Protein AF-A0A7K2X2S7-F1 (afdb_monomer_lite)

Radius of gyration: 38.39 Å; chains: 1; bounding box: 66×48×126 Å

Foldseek 3Di:
DDDDPPPDPPPPPPPPDPPPDQDPVNVVVVVVVVVVVVVVVVVVVVVVVCVVVVVVVVVVVVVVVVVVVVVVVVLVVVLVVQLVVVVVVDPSVVSNVVSVVVVVVVVVVCVVVVVVVVVVDDPDPVVVVVVVVVVVVCVVDVDD

Sequence (144 aa):
MALSFQERPTSAAVPPGEAPEPSIGDLVSEIGQDLSRLVRDEIELAKAEIKQESVKAGKAVGMLGGAGYAAHVVALLGSLTVVFALGNVMNLAWAALIVTALWAVAGGVLYSAGRKRLRAVNLKPEQTVETLKEDAKWARHPTS

Structure (mmCIF, N/CA/C/O backbone):
data_AF-A0A7K2X2S7-F1
#
_entry.id   AF-A0A7K2X2S7-F1
#
loop_
_atom_site.group_PDB
_atom_site.id
_atom_site.type_symbol
_atom_site.label_atom_id
_atom_site.label_alt_id
_atom_site.label_comp_id
_atom_site.label_asym_id
_atom_site.label_entity_id
_atom_site.label_seq_id
_atom_site.pdbx_PDB_ins_code
_atom_site.Cartn_x
_atom_site.Cartn_y
_atom_site.Cartn_z
_atom_site.occupancy
_atom_site.B_iso_or_equiv
_atom_site.auth_seq_id
_atom_site.auth_comp_id
_atom_site.auth_asym_id
_atom_site.auth_atom_id
_atom_site.pdbx_PDB_model_num
ATOM 1 N N . MET A 1 1 ? -4.629 -28.911 98.030 1.00 57.50 1 MET A N 1
ATOM 2 C CA . MET A 1 1 ? -4.089 -28.298 96.799 1.00 57.50 1 MET A CA 1
ATOM 3 C C . MET A 1 1 ? -5.172 -28.418 95.743 1.00 57.50 1 MET A C 1
ATOM 5 O O . MET A 1 1 ? -5.498 -29.525 95.341 1.00 57.50 1 MET A O 1
ATOM 9 N N . ALA A 1 2 ? -5.848 -27.304 95.474 1.00 50.50 2 ALA A N 1
ATOM 10 C CA . ALA A 1 2 ? -7.056 -27.228 94.664 1.00 50.50 2 ALA A CA 1
ATOM 11 C C . ALA A 1 2 ? -6.719 -27.297 93.171 1.00 50.50 2 ALA A C 1
ATOM 13 O O . ALA A 1 2 ? -5.852 -26.558 92.715 1.00 50.50 2 ALA A O 1
ATOM 14 N N . LEU A 1 3 ? -7.437 -28.129 92.418 1.00 61.00 3 LEU A N 1
ATOM 15 C CA . LEU A 1 3 ? -7.574 -27.970 90.974 1.00 61.00 3 LEU A CA 1
ATOM 16 C C . LEU A 1 3 ? -9.055 -27.734 90.691 1.00 61.00 3 LEU A C 1
ATOM 18 O O . LEU A 1 3 ? -9.864 -28.654 90.619 1.00 61.00 3 LEU A O 1
ATOM 22 N N . SER A 1 4 ? -9.385 -26.449 90.644 1.00 58.03 4 SER A N 1
ATOM 23 C CA . SER A 1 4 ? -10.665 -25.887 90.240 1.00 58.03 4 SER A CA 1
ATOM 24 C C . SER A 1 4 ? -11.049 -26.394 88.852 1.00 58.03 4 SER A C 1
ATOM 26 O O . SER A 1 4 ? -10.378 -26.096 87.863 1.00 58.03 4 SER A O 1
ATOM 28 N N . PHE A 1 5 ? -12.144 -27.145 88.792 1.00 65.50 5 PHE A N 1
ATOM 29 C CA . PHE A 1 5 ? -12.836 -27.488 87.560 1.00 65.50 5 PHE A CA 1
ATOM 30 C C . PHE A 1 5 ? -13.430 -26.196 86.989 1.00 65.50 5 PHE A C 1
ATOM 32 O O . PHE A 1 5 ? -14.400 -25.657 87.514 1.00 65.50 5 PHE A O 1
ATOM 39 N N . GLN A 1 6 ? -12.777 -25.636 85.975 1.00 68.19 6 GLN A N 1
ATOM 40 C CA . GLN A 1 6 ? -13.253 -24.450 85.279 1.00 68.19 6 GLN A CA 1
ATOM 41 C C . GLN A 1 6 ? -14.402 -24.883 84.365 1.00 68.19 6 GLN A C 1
ATOM 43 O O . GLN A 1 6 ? -14.178 -25.480 83.310 1.00 68.19 6 GLN A O 1
ATOM 48 N N . GLU A 1 7 ? -15.636 -24.640 84.806 1.00 64.69 7 GLU A N 1
ATOM 49 C CA . GLU A 1 7 ? -16.826 -24.802 83.978 1.0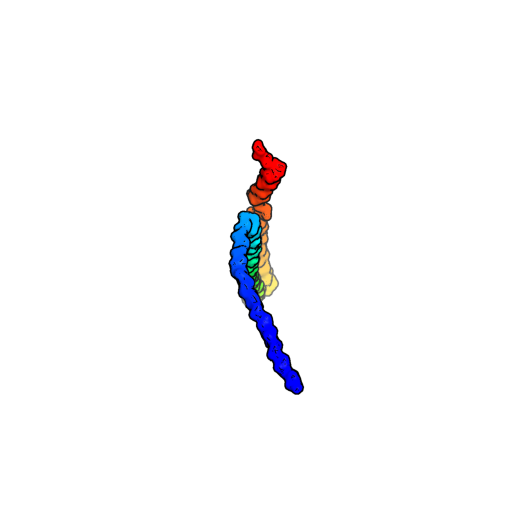0 64.69 7 GLU A CA 1
ATOM 50 C C . GLU A 1 7 ? -16.645 -23.960 82.712 1.00 64.69 7 GLU A C 1
ATOM 52 O O . GLU A 1 7 ? -16.547 -22.732 82.760 1.00 64.69 7 GLU A O 1
ATOM 57 N N . ARG A 1 8 ? -16.533 -24.624 81.556 1.00 65.19 8 ARG A N 1
ATOM 58 C CA . ARG A 1 8 ? -16.625 -23.922 80.277 1.00 65.19 8 ARG A CA 1
ATOM 59 C C . ARG A 1 8 ? -18.036 -23.346 80.217 1.00 65.19 8 ARG A C 1
ATOM 61 O O . ARG A 1 8 ? -18.973 -24.134 80.351 1.00 65.19 8 ARG A O 1
ATOM 68 N N . PRO A 1 9 ? -18.222 -22.038 79.985 1.00 59.62 9 PRO A N 1
ATOM 69 C CA . PRO A 1 9 ? -19.544 -21.541 79.666 1.00 59.62 9 PRO A CA 1
ATOM 70 C C . PRO A 1 9 ? -20.003 -22.292 78.417 1.00 59.62 9 PRO A C 1
ATOM 72 O O . PRO A 1 9 ? -19.381 -22.200 77.357 1.00 59.62 9 PRO A O 1
ATOM 75 N N . THR A 1 10 ? -21.056 -23.096 78.553 1.00 56.97 10 THR A N 1
ATOM 76 C CA . THR A 1 10 ? -21.870 -23.537 77.425 1.00 56.97 10 THR A CA 1
ATOM 77 C C . THR A 1 10 ? -22.258 -22.270 76.686 1.00 56.97 10 THR A C 1
ATOM 79 O O . THR A 1 10 ? -23.086 -21.502 77.171 1.00 56.97 10 THR A O 1
ATOM 82 N N . SER A 1 11 ? -21.580 -22.010 75.566 1.00 62.91 11 SER A N 1
ATOM 83 C CA . SER A 1 11 ? -21.948 -20.970 74.617 1.00 62.91 11 SER A CA 1
ATOM 84 C C . SER A 1 11 ? -23.413 -21.209 74.303 1.00 62.91 11 SER A C 1
ATOM 86 O O . SER A 1 11 ? -23.743 -22.195 73.643 1.00 62.91 11 SER A O 1
ATOM 88 N N . ALA A 1 12 ? -24.288 -20.378 74.869 1.00 61.81 12 ALA A N 1
ATOM 89 C CA . ALA A 1 12 ? -25.702 -20.411 74.572 1.00 61.81 12 ALA A CA 1
ATOM 90 C C . ALA A 1 12 ? -25.813 -20.396 73.048 1.00 61.81 12 ALA A C 1
ATOM 92 O O . ALA A 1 12 ? -25.246 -19.517 72.394 1.00 61.81 12 ALA A O 1
ATOM 93 N N . ALA A 1 13 ? -26.445 -21.426 72.488 1.00 60.94 13 ALA A N 1
ATOM 94 C CA . ALA A 1 13 ? -26.820 -21.425 71.093 1.00 60.94 13 ALA A CA 1
ATOM 95 C C . ALA A 1 13 ? -27.651 -20.158 70.885 1.00 60.94 13 ALA A C 1
ATOM 97 O O . ALA A 1 13 ? -28.763 -20.050 71.402 1.00 60.94 13 ALA A O 1
ATOM 98 N N . VAL A 1 14 ? -27.060 -19.169 70.214 1.00 64.38 14 VAL A N 1
ATOM 99 C CA . VAL A 1 14 ? -27.795 -18.015 69.714 1.00 64.38 14 VAL A CA 1
ATOM 100 C C . VAL A 1 14 ? -28.896 -18.626 68.849 1.00 64.38 14 VAL A C 1
ATOM 102 O O . VAL A 1 14 ? -28.560 -19.385 67.933 1.00 64.38 14 VAL A O 1
ATOM 105 N N . PRO A 1 15 ? -30.187 -18.421 69.174 1.00 62.47 15 PRO A N 1
ATOM 106 C CA . PRO A 1 15 ? -31.254 -18.911 68.316 1.00 62.47 15 PRO A CA 1
ATOM 107 C C . PRO A 1 15 ? -30.968 -18.386 66.906 1.00 62.47 15 PRO A C 1
ATOM 109 O O . PRO A 1 15 ? -30.467 -17.263 66.800 1.00 62.47 15 PRO A O 1
ATOM 112 N N . PRO A 1 16 ? -31.210 -19.159 65.834 1.00 60.97 16 PRO A N 1
ATOM 113 C CA . PRO A 1 16 ? -31.150 -18.610 64.491 1.00 60.97 16 PRO A CA 1
ATOM 114 C C . PRO A 1 16 ? -32.208 -17.508 64.431 1.00 60.97 16 PRO A C 1
ATOM 116 O O . PRO A 1 16 ? -33.385 -17.775 64.217 1.00 60.97 16 PRO A O 1
ATOM 119 N N . GLY A 1 17 ? -31.798 -16.277 64.736 1.00 55.56 17 GLY A N 1
ATOM 120 C CA . GLY A 1 17 ? -32.579 -15.099 64.444 1.00 55.56 17 GLY A CA 1
ATOM 121 C C . GLY A 1 17 ? -32.785 -15.144 62.948 1.00 55.56 17 GLY A C 1
ATOM 122 O O . GLY A 1 17 ? -31.803 -15.228 62.207 1.00 55.56 17 GLY A O 1
ATOM 123 N N . GLU A 1 18 ? -34.049 -15.200 62.537 1.00 62.25 18 GLU A N 1
ATOM 124 C CA . GLU A 1 18 ? -34.463 -15.019 61.155 1.00 62.25 18 GLU A CA 1
ATOM 125 C C . GLU A 1 18 ? -33.613 -13.902 60.557 1.00 62.25 18 GLU A C 1
ATOM 127 O O . GLU A 1 18 ? -33.654 -12.757 61.018 1.00 62.25 18 GLU A O 1
ATOM 132 N N . ALA A 1 19 ? -32.758 -14.262 59.596 1.00 65.50 19 ALA A N 1
ATOM 133 C 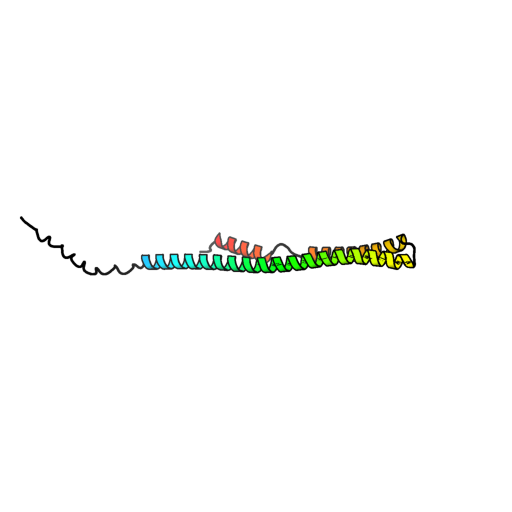CA . ALA A 1 19 ? -32.069 -13.266 58.803 1.00 65.50 19 ALA A CA 1
ATOM 134 C C . ALA A 1 19 ? -33.172 -12.363 58.231 1.00 65.50 19 ALA A C 1
ATOM 136 O O . ALA A 1 19 ? -34.122 -12.903 57.657 1.00 65.50 19 ALA A O 1
ATOM 137 N N . PRO A 1 20 ? -33.116 -11.036 58.444 1.00 69.88 20 PRO A N 1
ATOM 138 C CA . PRO A 1 20 ? -34.139 -10.138 57.935 1.00 69.88 20 PRO A CA 1
ATOM 139 C C . PRO A 1 20 ? -34.345 -10.408 56.442 1.00 69.88 20 PRO A C 1
ATOM 141 O O . PRO A 1 20 ? -33.368 -10.412 55.691 1.00 69.88 20 PRO A O 1
ATOM 144 N N . GLU A 1 21 ? -35.588 -10.679 56.032 1.00 77.00 21 GLU A N 1
ATOM 145 C CA . GLU A 1 21 ? -35.946 -10.817 54.618 1.00 77.00 21 GLU A CA 1
ATOM 146 C C . GLU A 1 21 ? -35.401 -9.592 53.861 1.00 77.00 21 GLU A C 1
ATOM 148 O O . GLU A 1 21 ? -35.640 -8.461 54.307 1.00 77.00 21 GLU A O 1
ATOM 153 N N . PRO A 1 22 ? -34.634 -9.787 52.771 1.00 72.69 22 PRO A N 1
ATOM 154 C CA . PRO A 1 22 ? -34.028 -8.682 52.048 1.00 72.69 22 PRO A CA 1
ATOM 155 C C . PRO A 1 22 ? -35.103 -7.685 51.633 1.00 72.69 22 PRO A C 1
ATOM 157 O O . PRO A 1 22 ? -36.140 -8.042 51.065 1.00 72.69 22 PRO A O 1
ATOM 160 N N . SER A 1 23 ? -34.871 -6.413 51.949 1.00 85.75 23 SER A N 1
ATOM 161 C CA . SER A 1 23 ? -35.831 -5.376 51.612 1.00 85.75 23 SER A CA 1
ATOM 162 C C . SER A 1 23 ? -35.861 -5.172 50.094 1.00 85.75 23 SER A C 1
ATOM 164 O O . SER A 1 23 ? -34.892 -5.445 49.384 1.00 85.75 23 SER A O 1
ATOM 166 N N . ILE A 1 24 ? -36.955 -4.617 49.570 1.00 83.50 24 ILE A N 1
ATOM 167 C CA . ILE A 1 24 ? -37.052 -4.247 48.145 1.00 83.50 24 ILE A CA 1
ATOM 168 C C . ILE A 1 24 ? -35.903 -3.300 47.738 1.00 83.50 24 ILE A C 1
ATOM 170 O O . ILE A 1 24 ? -35.439 -3.345 46.601 1.00 83.50 24 ILE A O 1
ATOM 174 N N . GLY A 1 25 ? -35.405 -2.477 48.670 1.00 87.19 25 GLY A N 1
ATOM 175 C CA . GLY A 1 25 ? -34.242 -1.619 48.442 1.00 87.19 25 GLY A CA 1
ATOM 176 C C . GLY A 1 25 ? -32.937 -2.398 48.254 1.00 87.19 25 GLY A C 1
ATOM 177 O O . GLY A 1 25 ? -32.129 -2.023 47.404 1.00 87.19 25 GLY A O 1
ATOM 178 N N . ASP A 1 26 ? -32.760 -3.503 48.982 1.00 86.50 26 ASP A N 1
ATOM 179 C CA . ASP A 1 26 ? -31.578 -4.363 48.873 1.00 86.50 26 ASP A CA 1
ATOM 180 C C . ASP A 1 26 ? -31.554 -5.096 47.524 1.00 86.50 26 ASP A C 1
ATOM 182 O O . ASP A 1 26 ? -30.530 -5.093 46.845 1.00 86.50 26 ASP A O 1
ATOM 186 N N . LEU A 1 27 ? -32.707 -5.602 47.066 1.00 88.12 27 LEU A N 1
ATOM 187 C CA . LEU A 1 27 ? -32.843 -6.269 45.761 1.00 88.12 27 LEU A CA 1
ATOM 188 C C . LEU A 1 27 ? -32.601 -5.314 44.581 1.00 88.12 27 LEU A C 1
ATOM 190 O O . LEU A 1 27 ? -31.946 -5.672 43.604 1.00 88.12 27 LEU A O 1
ATOM 194 N N . VAL A 1 28 ? -33.102 -4.076 44.657 1.00 90.06 28 VAL A N 1
ATOM 195 C CA . VAL A 1 28 ? -32.859 -3.058 43.616 1.00 90.06 28 VAL A CA 1
ATOM 196 C C . VAL A 1 28 ? -31.381 -2.652 43.577 1.00 90.06 28 VAL A C 1
ATOM 198 O O . VAL A 1 28 ? -30.825 -2.461 42.494 1.00 90.06 28 VAL A O 1
ATOM 201 N N . SER A 1 29 ? -30.731 -2.549 44.741 1.00 89.88 29 SER A N 1
ATOM 202 C CA . SER A 1 29 ? -29.291 -2.287 44.843 1.00 89.88 29 SER A CA 1
ATOM 203 C C . SER A 1 29 ? -28.463 -3.418 44.223 1.00 89.88 29 SER A C 1
ATOM 205 O O . SER A 1 29 ? -27.531 -3.154 43.461 1.00 89.88 29 SER A O 1
ATOM 207 N N . GLU A 1 30 ? -28.835 -4.671 44.485 1.00 89.88 30 GLU A N 1
ATOM 208 C CA . GLU A 1 30 ? -28.180 -5.864 43.941 1.00 89.88 30 GLU A CA 1
ATOM 209 C C . GLU A 1 30 ? -28.318 -5.950 42.412 1.00 89.88 30 GLU A C 1
ATOM 211 O O . GLU A 1 30 ? -27.311 -6.046 41.709 1.00 89.88 30 GLU A O 1
ATOM 216 N N . ILE A 1 31 ? -29.528 -5.761 41.871 1.00 92.31 31 ILE A N 1
ATOM 217 C CA . ILE A 1 31 ? -29.765 -5.727 40.416 1.00 92.31 31 ILE A CA 1
ATOM 218 C C . ILE A 1 31 ? -28.971 -4.593 39.749 1.00 92.31 31 ILE A C 1
ATOM 220 O O . ILE A 1 31 ? -28.408 -4.774 38.668 1.00 92.31 31 ILE A O 1
ATOM 224 N N . GLY A 1 32 ? -28.900 -3.416 40.380 1.00 92.81 32 GLY A N 1
ATOM 225 C CA . GLY A 1 32 ? -28.110 -2.292 39.873 1.00 92.81 32 GLY A CA 1
ATOM 226 C C . GLY A 1 32 ? -26.609 -2.595 39.824 1.00 92.81 32 GLY A C 1
ATOM 227 O O . GLY A 1 32 ? -25.925 -2.215 38.866 1.00 92.81 32 GLY A O 1
ATOM 228 N N . GLN A 1 33 ? -26.092 -3.312 40.825 1.00 92.56 33 GLN A N 1
ATOM 229 C CA . GLN A 1 33 ? -24.707 -3.782 40.841 1.00 92.56 33 GLN A CA 1
ATOM 230 C C . GLN A 1 33 ? -24.451 -4.839 39.764 1.00 92.56 33 GLN A C 1
ATOM 232 O O . GLN A 1 33 ? -23.435 -4.754 39.073 1.00 92.56 33 GLN A O 1
ATOM 237 N N . ASP A 1 34 ? -25.370 -5.780 39.565 1.00 92.88 34 ASP A N 1
ATOM 238 C CA . ASP A 1 34 ? -25.224 -6.829 38.555 1.00 92.88 34 ASP A CA 1
ATOM 239 C C . ASP A 1 34 ? -25.326 -6.287 37.129 1.00 92.88 34 ASP A C 1
ATOM 241 O O . ASP A 1 34 ? -24.525 -6.655 36.270 1.00 92.88 34 ASP A O 1
ATOM 245 N N . LEU A 1 35 ? -26.215 -5.322 36.878 1.00 94.00 35 LEU A N 1
ATOM 246 C CA . LEU A 1 35 ? -26.257 -4.622 35.596 1.00 94.00 35 LEU A CA 1
ATOM 247 C C . LEU A 1 35 ? -24.968 -3.823 35.353 1.00 94.00 35 LEU A C 1
ATOM 249 O O . LEU A 1 35 ? -24.429 -3.836 34.247 1.00 94.00 35 LEU A O 1
ATOM 253 N N . SER A 1 36 ? -24.442 -3.160 36.389 1.00 95.25 36 SER A N 1
ATOM 254 C CA . SER A 1 36 ? -23.165 -2.439 36.296 1.00 95.25 36 SER A CA 1
ATOM 255 C C . SER A 1 36 ? -21.998 -3.380 35.980 1.00 95.25 36 SER A C 1
ATOM 257 O O . SER A 1 36 ? -21.098 -3.005 35.225 1.00 95.25 36 SER A O 1
ATOM 259 N N . ARG A 1 37 ? -22.017 -4.604 36.525 1.00 95.44 37 ARG A N 1
ATOM 260 C CA . ARG A 1 37 ? -21.053 -5.664 36.193 1.00 95.44 37 ARG A CA 1
ATOM 261 C C . ARG A 1 37 ? -21.207 -6.120 34.748 1.00 95.44 37 ARG A C 1
ATOM 263 O O . ARG A 1 37 ? -20.230 -6.064 34.016 1.00 95.44 37 ARG A O 1
ATOM 270 N N . LEU A 1 38 ? -22.423 -6.438 34.306 1.00 95.69 38 LEU A N 1
ATOM 271 C CA . LEU A 1 38 ? -22.689 -6.881 32.936 1.00 95.69 38 LEU A CA 1
ATOM 272 C C . LEU A 1 38 ? -22.226 -5.853 31.893 1.00 95.69 38 LEU A C 1
ATOM 274 O O . LEU A 1 38 ? -21.559 -6.206 30.926 1.00 95.69 38 LEU A O 1
ATOM 278 N N . VAL A 1 39 ? -22.535 -4.567 32.104 1.00 96.56 39 VAL A N 1
ATOM 279 C CA . VAL A 1 39 ? -22.090 -3.487 31.206 1.00 96.56 39 VAL A CA 1
ATOM 280 C C . VAL A 1 39 ? -20.566 -3.418 31.151 1.00 96.56 39 VAL A C 1
ATOM 282 O O . VAL A 1 39 ? -19.987 -3.221 30.081 1.00 96.56 39 VAL A O 1
ATOM 285 N N . ARG A 1 40 ? -19.895 -3.569 32.295 1.00 96.44 40 ARG A N 1
ATOM 286 C CA . ARG A 1 40 ? -18.434 -3.569 32.346 1.00 96.44 40 ARG A CA 1
ATOM 287 C C . ARG A 1 40 ? -17.845 -4.783 31.629 1.00 96.44 40 ARG A C 1
ATOM 289 O O . ARG A 1 40 ? -16.890 -4.602 30.876 1.00 96.44 40 ARG A O 1
ATOM 296 N N . ASP A 1 41 ? -18.430 -5.958 31.811 1.00 97.06 41 ASP A N 1
ATOM 297 C CA . ASP A 1 41 ? -17.996 -7.200 31.172 1.00 97.06 41 ASP A CA 1
ATOM 298 C C . ASP A 1 41 ? -18.165 -7.131 29.651 1.00 97.06 41 ASP A C 1
ATOM 300 O O . ASP A 1 41 ? -17.240 -7.472 28.919 1.00 97.06 41 ASP A O 1
ATOM 304 N N . GLU A 1 42 ? -19.284 -6.593 29.158 1.00 95.75 42 GLU A N 1
ATOM 305 C CA . GLU A 1 42 ? -19.520 -6.399 27.722 1.00 95.75 42 GLU A CA 1
ATOM 306 C C . GLU A 1 42 ? -18.502 -5.422 27.113 1.00 95.75 42 GLU A C 1
ATOM 308 O O . GLU A 1 42 ? -17.976 -5.640 26.021 1.00 95.75 42 GLU A O 1
ATOM 313 N N . ILE A 1 43 ? -18.149 -4.355 27.843 1.00 96.94 43 ILE A N 1
ATOM 314 C CA . ILE A 1 43 ? -17.083 -3.432 27.433 1.00 96.94 43 ILE A CA 1
ATOM 315 C C . ILE A 1 43 ? -15.724 -4.144 27.408 1.00 96.94 43 ILE A C 1
ATOM 317 O O . ILE A 1 43 ? -14.916 -3.895 26.509 1.00 96.94 43 ILE A O 1
ATOM 321 N N . GLU A 1 44 ? -15.424 -4.983 28.399 1.00 97.56 44 GLU A N 1
ATOM 322 C CA . GLU A 1 44 ? -14.175 -5.749 28.456 1.00 97.56 44 GLU A CA 1
ATOM 323 C C . GLU A 1 44 ? -14.100 -6.790 27.327 1.00 97.56 44 GLU A C 1
ATOM 325 O O . GLU A 1 44 ? -13.055 -6.903 26.677 1.00 97.56 44 GLU A O 1
ATOM 330 N N . LEU A 1 45 ? -15.216 -7.448 27.007 1.00 96.81 45 LEU A N 1
ATOM 331 C CA . LEU A 1 45 ? -15.354 -8.369 25.884 1.00 96.81 45 LEU A CA 1
ATOM 332 C C . LEU A 1 45 ? -15.163 -7.651 24.546 1.00 96.81 45 LEU A C 1
ATOM 334 O O . LEU A 1 45 ? -14.299 -8.041 23.761 1.00 96.81 45 LEU A O 1
ATOM 338 N N . ALA A 1 46 ? -15.886 -6.553 24.314 1.00 96.25 46 ALA A N 1
ATOM 339 C CA . ALA A 1 46 ? -15.766 -5.759 23.094 1.00 96.25 46 ALA A CA 1
ATOM 340 C C . ALA A 1 46 ? -14.330 -5.244 22.902 1.00 96.25 46 ALA A C 1
ATOM 342 O O . ALA A 1 46 ? -13.784 -5.280 21.798 1.00 96.25 46 ALA A O 1
ATOM 343 N N . LYS A 1 47 ? -13.663 -4.815 23.983 1.00 96.81 47 LYS A N 1
ATOM 344 C CA . LYS A 1 47 ? -12.238 -4.444 23.942 1.00 96.81 47 LYS A CA 1
ATOM 345 C C . LYS A 1 47 ? -11.350 -5.625 23.552 1.00 96.81 47 LYS A C 1
ATOM 347 O O . LYS A 1 47 ? -10.411 -5.433 22.776 1.00 96.81 47 LYS A O 1
ATOM 352 N N . ALA A 1 48 ? -11.602 -6.815 24.093 1.00 97.50 48 ALA A N 1
ATOM 353 C CA . ALA A 1 48 ? -10.837 -8.015 23.770 1.00 97.50 48 ALA A CA 1
ATOM 354 C C . ALA A 1 48 ? -11.015 -8.422 22.298 1.00 97.50 48 ALA A C 1
ATOM 356 O O . ALA A 1 48 ? -10.017 -8.663 21.615 1.00 97.50 48 ALA A O 1
ATOM 357 N N . GLU A 1 49 ? -12.249 -8.409 21.791 1.00 95.88 49 GLU A N 1
ATOM 358 C CA . GLU A 1 49 ? -12.568 -8.724 20.396 1.00 95.88 49 GLU A CA 1
ATOM 359 C C . GLU A 1 49 ? -11.936 -7.712 19.433 1.00 95.88 49 GLU A C 1
ATOM 361 O O . GLU A 1 49 ? -11.198 -8.098 18.524 1.00 95.88 49 GLU A O 1
ATOM 366 N N . ILE A 1 50 ? -12.101 -6.408 19.694 1.00 97.50 50 ILE A N 1
ATOM 367 C CA . ILE A 1 50 ? -11.458 -5.347 18.905 1.00 97.50 50 ILE A CA 1
ATOM 368 C C . ILE A 1 50 ? -9.941 -5.528 18.900 1.00 97.50 50 ILE A C 1
ATOM 370 O O . ILE A 1 50 ? -9.312 -5.392 17.850 1.00 97.50 50 ILE A O 1
ATOM 374 N N . LYS A 1 51 ? -9.320 -5.846 20.043 1.00 96.88 51 LYS A N 1
ATOM 375 C CA . LYS A 1 51 ? -7.873 -6.085 20.120 1.00 96.88 51 LYS A CA 1
ATOM 376 C C . LYS A 1 51 ? -7.457 -7.287 19.273 1.00 96.88 51 LYS A C 1
ATOM 378 O O . LYS A 1 51 ? -6.469 -7.195 18.544 1.00 96.88 51 LYS A O 1
ATOM 383 N N . GLN A 1 52 ? -8.185 -8.397 19.357 1.00 96.56 52 GLN A N 1
ATOM 384 C CA . GLN A 1 52 ? -7.887 -9.611 18.602 1.00 96.56 52 GLN A CA 1
ATOM 385 C C . GLN A 1 52 ? -8.009 -9.374 17.092 1.00 96.56 52 GLN A C 1
ATOM 387 O O . GLN A 1 52 ? -7.076 -9.686 16.342 1.00 96.56 52 GLN A O 1
ATOM 392 N N . GLU A 1 53 ? -9.101 -8.750 16.653 1.00 96.38 53 GLU A N 1
ATOM 393 C CA . GLU A 1 53 ? -9.307 -8.403 15.247 1.00 96.38 53 GLU A CA 1
ATOM 394 C C . GLU A 1 53 ? -8.289 -7.361 14.765 1.00 96.38 53 GLU A C 1
ATOM 396 O O . GLU A 1 53 ? -7.740 -7.497 13.671 1.00 96.38 53 GLU A O 1
ATOM 401 N N . SER A 1 54 ? -7.916 -6.389 15.603 1.00 97.12 54 SER A N 1
ATOM 402 C CA . SER A 1 54 ? -6.874 -5.404 15.276 1.00 97.12 54 SER A CA 1
ATOM 403 C C . SER A 1 54 ? -5.510 -6.054 15.051 1.00 97.12 54 SER A C 1
ATOM 405 O O . SER A 1 54 ? -4.799 -5.689 14.116 1.00 97.12 54 SER A O 1
ATOM 407 N N . VAL A 1 55 ? -5.129 -7.043 15.869 1.00 97.12 55 VAL A N 1
ATOM 408 C CA . VAL A 1 55 ? -3.871 -7.789 15.691 1.00 97.12 55 VAL A CA 1
ATOM 409 C C . VAL A 1 55 ? -3.897 -8.597 14.395 1.00 97.12 55 VAL A C 1
ATOM 411 O O . VAL A 1 55 ? -2.924 -8.588 13.637 1.00 97.12 55 VAL A O 1
ATOM 414 N N . LYS A 1 56 ? -5.009 -9.277 14.108 1.00 95.94 56 LYS A N 1
ATOM 415 C CA . LYS A 1 56 ? -5.184 -10.063 12.880 1.00 95.94 56 LYS A CA 1
ATOM 416 C C . LYS A 1 56 ? -5.136 -9.177 11.634 1.00 95.94 56 LYS A C 1
ATOM 418 O O . LYS A 1 56 ? -4.381 -9.477 10.706 1.00 95.94 56 LYS A O 1
ATOM 423 N N . ALA A 1 57 ? -5.874 -8.069 11.639 1.00 97.00 57 ALA A N 1
ATOM 424 C CA . ALA A 1 57 ? -5.849 -7.067 10.581 1.00 97.00 57 ALA A CA 1
ATOM 425 C C . ALA A 1 57 ? -4.446 -6.464 10.423 1.00 97.00 57 ALA A C 1
ATOM 427 O O . ALA A 1 57 ? -3.929 -6.401 9.311 1.00 97.00 57 ALA A O 1
ATOM 428 N N . GLY A 1 58 ? -3.783 -6.114 11.529 1.00 97.00 58 GLY A N 1
ATOM 429 C CA . GLY A 1 58 ? -2.414 -5.600 11.536 1.00 97.00 58 GLY A CA 1
ATOM 430 C C . GLY A 1 58 ? -1.412 -6.574 10.918 1.00 97.00 58 GLY A C 1
ATOM 431 O O . GLY A 1 58 ? -0.600 -6.173 10.086 1.00 97.00 58 GLY A O 1
ATOM 432 N N . LYS A 1 59 ? -1.505 -7.872 11.236 1.00 97.69 59 LYS A N 1
ATOM 433 C CA . LYS A 1 59 ? -0.675 -8.911 10.609 1.00 97.69 59 LYS A CA 1
ATOM 434 C C . LYS A 1 59 ? -0.955 -9.025 9.110 1.00 97.69 59 LYS A C 1
ATOM 436 O O . LYS A 1 59 ? -0.011 -9.119 8.332 1.00 97.69 59 LYS A O 1
ATOM 441 N N . ALA A 1 60 ? -2.222 -9.007 8.695 1.00 96.44 60 ALA A N 1
ATOM 442 C CA . ALA A 1 60 ? -2.596 -9.070 7.283 1.00 96.44 60 ALA A CA 1
ATOM 443 C C . ALA A 1 60 ? -2.065 -7.863 6.496 1.00 96.44 60 ALA A C 1
ATOM 445 O O . ALA A 1 60 ? -1.405 -8.039 5.472 1.00 96.44 60 ALA A O 1
ATOM 446 N N . VAL A 1 61 ? -2.271 -6.648 7.012 1.00 97.50 61 VAL A N 1
ATOM 447 C CA . VAL A 1 61 ? -1.725 -5.410 6.439 1.00 97.50 61 VAL A CA 1
ATOM 448 C C . VAL A 1 61 ? -0.198 -5.455 6.407 1.00 97.50 61 VAL A C 1
ATOM 450 O O . VAL A 1 61 ? 0.393 -5.104 5.390 1.00 97.50 61 VAL A O 1
ATOM 453 N N . GLY A 1 62 ? 0.449 -5.950 7.465 1.00 97.69 62 GLY A N 1
ATOM 454 C CA . GLY A 1 62 ? 1.900 -6.126 7.520 1.00 97.69 62 GLY A CA 1
ATOM 455 C C . GLY A 1 62 ? 2.428 -7.100 6.463 1.00 97.69 62 GLY A C 1
ATOM 456 O O . GLY A 1 62 ? 3.391 -6.783 5.769 1.00 97.69 62 GLY A O 1
ATOM 457 N N . MET A 1 63 ? 1.775 -8.253 6.280 1.00 98.25 63 MET A N 1
ATOM 458 C CA . MET A 1 63 ? 2.132 -9.225 5.238 1.00 98.25 63 MET A CA 1
ATOM 459 C C . MET A 1 63 ? 1.937 -8.649 3.833 1.00 98.25 63 MET A C 1
ATOM 461 O O . MET A 1 63 ? 2.817 -8.805 2.991 1.00 98.25 63 MET A O 1
ATOM 465 N N . LEU A 1 64 ? 0.827 -7.950 3.578 1.00 97.81 64 LEU A N 1
ATOM 466 C CA . LEU A 1 64 ? 0.581 -7.296 2.289 1.00 97.81 64 LEU A CA 1
ATOM 467 C C . LEU A 1 64 ? 1.574 -6.158 2.024 1.00 97.81 64 LEU A C 1
ATOM 469 O O . LEU A 1 64 ? 2.069 -6.030 0.906 1.00 97.81 64 LEU A O 1
ATOM 473 N N . GLY A 1 65 ? 1.916 -5.370 3.045 1.00 97.94 65 GLY A N 1
ATOM 474 C CA . GLY A 1 65 ? 2.954 -4.344 2.960 1.00 97.94 65 GLY A CA 1
ATOM 475 C C . GLY A 1 65 ? 4.326 -4.944 2.647 1.00 97.94 65 GLY A C 1
ATOM 476 O O . GLY A 1 65 ? 5.004 -4.485 1.729 1.00 97.94 65 GLY A O 1
ATOM 477 N N . GLY A 1 66 ? 4.700 -6.023 3.342 1.00 98.19 66 GLY A N 1
ATOM 478 C CA . GLY A 1 66 ? 5.933 -6.769 3.084 1.00 98.19 66 GLY A CA 1
ATOM 479 C C . GLY A 1 66 ? 5.977 -7.380 1.681 1.00 98.19 66 GLY A C 1
ATOM 480 O O . GLY A 1 66 ? 6.987 -7.254 0.992 1.00 98.19 66 GLY A O 1
ATOM 481 N N . ALA A 1 67 ? 4.875 -7.973 1.216 1.00 98.12 67 ALA A N 1
ATOM 482 C CA . ALA A 1 67 ? 4.752 -8.496 -0.144 1.00 98.12 67 ALA A CA 1
ATOM 483 C C . ALA A 1 67 ? 4.871 -7.383 -1.197 1.00 98.12 67 ALA A C 1
ATOM 485 O O . ALA A 1 67 ? 5.573 -7.554 -2.191 1.00 98.12 67 ALA A O 1
ATOM 486 N N . GLY A 1 68 ? 4.246 -6.224 -0.962 1.00 97.75 68 GLY A N 1
ATOM 487 C CA . GLY A 1 68 ? 4.378 -5.047 -1.822 1.00 97.75 68 GLY A CA 1
ATOM 488 C C . GLY A 1 68 ? 5.820 -4.541 -1.905 1.00 97.75 68 GLY A C 1
ATOM 489 O O . GLY A 1 68 ? 6.312 -4.265 -2.997 1.00 97.75 68 GLY A O 1
ATOM 490 N N . TYR A 1 69 ? 6.527 -4.486 -0.773 1.00 98.19 69 TYR A N 1
ATOM 491 C CA . TYR A 1 69 ? 7.945 -4.124 -0.741 1.00 98.19 69 TYR A CA 1
ATOM 492 C C . TYR A 1 69 ? 8.820 -5.142 -1.483 1.00 98.19 69 TYR A C 1
ATOM 494 O O . TYR A 1 69 ? 9.628 -4.761 -2.328 1.00 98.19 69 TYR A O 1
ATOM 502 N N . ALA A 1 70 ? 8.629 -6.439 -1.231 1.00 98.44 70 ALA A N 1
ATOM 503 C CA . ALA A 1 70 ? 9.357 -7.491 -1.934 1.00 98.44 70 ALA A CA 1
ATOM 504 C C . ALA A 1 70 ? 9.113 -7.430 -3.452 1.00 98.44 70 ALA A C 1
ATOM 506 O O . ALA A 1 70 ? 10.063 -7.483 -4.231 1.00 98.44 70 ALA A O 1
ATOM 507 N N . ALA A 1 71 ? 7.861 -7.233 -3.877 1.00 97.94 71 ALA A N 1
ATOM 508 C CA . ALA A 1 71 ? 7.509 -7.041 -5.281 1.00 97.94 71 ALA A CA 1
ATOM 509 C C . ALA A 1 71 ? 8.182 -5.795 -5.880 1.00 97.94 71 ALA A C 1
ATOM 511 O O . ALA A 1 71 ? 8.659 -5.849 -7.011 1.00 97.94 71 ALA A O 1
ATOM 512 N N . HIS A 1 72 ? 8.283 -4.695 -5.125 1.00 97.44 72 HIS A N 1
ATOM 513 C CA . HIS A 1 72 ? 9.005 -3.499 -5.558 1.00 97.44 72 HIS A CA 1
ATOM 514 C C . HIS A 1 72 ? 10.501 -3.776 -5.780 1.00 97.44 72 HIS A C 1
ATOM 516 O O . HIS A 1 72 ? 11.043 -3.408 -6.821 1.00 97.44 72 HIS A O 1
ATOM 522 N N . VAL A 1 73 ? 11.158 -4.489 -4.860 1.00 98.44 73 VAL A N 1
ATOM 523 C CA . VAL A 1 73 ? 12.570 -4.886 -5.009 1.00 98.44 73 VAL A CA 1
ATOM 524 C C . VAL A 1 73 ? 12.766 -5.802 -6.222 1.00 98.44 73 VAL A C 1
ATOM 526 O O . VAL A 1 73 ? 13.675 -5.574 -7.020 1.00 98.44 73 VAL A O 1
ATOM 529 N N . VAL A 1 74 ? 11.890 -6.796 -6.411 1.00 98.50 74 VAL A N 1
ATOM 530 C CA . VAL A 1 74 ? 11.904 -7.662 -7.604 1.00 98.50 74 VAL A CA 1
ATOM 531 C C . VAL A 1 74 ? 11.747 -6.834 -8.875 1.00 98.50 74 VAL A C 1
ATOM 533 O O . VAL A 1 74 ? 12.462 -7.066 -9.845 1.00 98.50 74 VAL A O 1
ATOM 536 N N . ALA A 1 75 ? 10.862 -5.840 -8.874 1.00 98.12 75 ALA A N 1
ATOM 537 C CA . ALA A 1 75 ? 10.652 -4.973 -10.021 1.00 98.12 75 ALA A CA 1
ATOM 538 C C . ALA A 1 75 ? 11.895 -4.126 -10.348 1.00 98.12 75 ALA A C 1
ATOM 540 O O . ALA A 1 75 ? 12.236 -3.982 -11.521 1.00 98.12 75 ALA A O 1
ATOM 541 N N . LEU A 1 76 ? 12.616 -3.622 -9.339 1.00 97.94 76 LEU A N 1
ATOM 542 C CA . LEU A 1 76 ? 13.883 -2.903 -9.526 1.00 97.94 76 LEU A CA 1
ATOM 543 C C . LEU A 1 76 ? 14.973 -3.808 -10.121 1.00 97.94 76 LEU A C 1
ATOM 545 O O . LEU A 1 76 ? 15.575 -3.462 -11.139 1.00 97.94 76 LEU A O 1
ATOM 549 N N . LEU A 1 77 ? 15.196 -4.988 -9.535 1.00 98.56 77 LEU A N 1
ATOM 550 C CA . LEU A 1 77 ? 16.200 -5.943 -10.024 1.00 98.56 77 LEU A CA 1
ATOM 551 C C . LEU A 1 77 ? 15.839 -6.499 -11.410 1.00 98.56 77 LEU A C 1
ATOM 553 O O . LEU A 1 77 ? 16.697 -6.627 -12.286 1.00 98.56 77 LEU A O 1
ATOM 557 N N . GLY A 1 78 ? 14.556 -6.777 -11.637 1.00 98.62 78 GLY A N 1
ATOM 558 C CA . GLY A 1 78 ? 14.023 -7.182 -12.933 1.00 98.62 78 GLY A CA 1
ATOM 559 C C . GLY A 1 78 ? 14.218 -6.097 -13.988 1.00 98.62 78 GLY A C 1
ATOM 560 O O . GLY A 1 78 ? 14.645 -6.397 -15.097 1.00 98.62 78 GLY A O 1
ATOM 561 N N . SER A 1 79 ? 14.015 -4.826 -13.635 1.00 98.31 79 SER A N 1
ATOM 562 C CA . SER A 1 79 ? 14.280 -3.700 -14.540 1.00 98.31 79 SER A CA 1
ATOM 563 C C . SER A 1 79 ? 15.743 -3.644 -14.953 1.00 98.31 79 SER A C 1
ATOM 565 O O . SER A 1 79 ? 16.036 -3.506 -16.136 1.00 98.31 79 SER A O 1
ATOM 567 N N . LEU A 1 80 ? 16.663 -3.819 -14.002 1.00 98.25 80 LEU A N 1
ATOM 568 C CA . LEU A 1 80 ? 18.092 -3.865 -14.299 1.00 98.25 80 LEU A CA 1
ATOM 569 C C . LEU A 1 80 ? 18.442 -5.047 -15.216 1.00 98.25 80 LEU A C 1
ATOM 571 O O . LEU A 1 80 ? 19.195 -4.889 -16.175 1.00 98.25 80 LEU A O 1
ATOM 575 N N . THR A 1 81 ? 17.831 -6.208 -14.970 1.00 98.56 81 THR A N 1
ATOM 576 C CA . THR A 1 81 ? 17.967 -7.394 -15.828 1.00 98.56 81 THR A CA 1
ATOM 577 C C . THR A 1 81 ? 17.505 -7.100 -17.256 1.00 98.56 81 THR A C 1
ATOM 579 O O . THR A 1 81 ? 18.219 -7.414 -18.205 1.00 98.56 81 THR A O 1
ATOM 582 N N . VAL A 1 82 ? 16.352 -6.444 -17.427 1.00 98.56 82 VAL A N 1
ATOM 583 C CA . VAL A 1 82 ? 15.829 -6.056 -18.747 1.00 98.56 82 VAL A CA 1
ATOM 584 C C . VAL A 1 82 ? 16.747 -5.046 -19.436 1.00 98.56 82 VAL A C 1
ATOM 586 O O . VAL A 1 82 ? 17.014 -5.192 -20.628 1.00 98.56 82 VAL A O 1
ATOM 589 N N . VAL A 1 83 ? 17.272 -4.056 -18.707 1.00 98.69 83 VAL A N 1
ATOM 590 C CA . VAL A 1 83 ? 18.225 -3.077 -19.256 1.00 98.69 83 VAL A CA 1
ATOM 591 C C . VAL A 1 83 ? 19.479 -3.774 -19.778 1.00 98.69 83 VAL A C 1
ATOM 593 O O . VAL A 1 83 ? 19.879 -3.519 -20.912 1.00 98.69 83 VAL A O 1
ATOM 596 N N . PHE A 1 84 ? 20.076 -4.683 -19.002 1.00 98.44 84 PHE A N 1
ATOM 597 C CA . PHE A 1 84 ? 21.249 -5.433 -19.455 1.00 98.44 84 PHE A CA 1
ATOM 598 C C . PHE A 1 84 ? 20.931 -6.381 -20.612 1.00 98.44 84 PHE A C 1
ATOM 600 O O . PHE A 1 84 ? 21.711 -6.461 -21.557 1.00 98.44 84 PHE A O 1
ATOM 607 N N . ALA A 1 85 ? 19.779 -7.056 -20.588 1.00 98.38 85 ALA A N 1
ATOM 608 C CA . ALA A 1 85 ? 19.348 -7.921 -21.681 1.00 98.38 85 ALA A CA 1
ATOM 609 C C . ALA A 1 85 ? 19.218 -7.136 -22.997 1.00 98.38 85 ALA A C 1
ATOM 611 O O . ALA A 1 85 ? 19.835 -7.510 -23.993 1.00 98.38 85 ALA A O 1
ATOM 612 N N . LEU A 1 86 ? 18.505 -6.005 -22.987 1.00 98.25 86 LEU A N 1
ATOM 613 C CA . LEU A 1 86 ? 18.398 -5.107 -24.142 1.00 98.25 86 LEU A CA 1
ATOM 614 C C . LEU A 1 86 ? 19.759 -4.520 -24.541 1.00 98.25 86 LEU A C 1
ATOM 616 O O . LEU A 1 86 ? 20.039 -4.379 -25.727 1.00 98.25 86 LEU A O 1
ATOM 620 N N . GLY A 1 87 ? 20.633 -4.249 -23.571 1.00 98.25 87 GLY A N 1
ATOM 621 C CA . GLY A 1 87 ? 22.002 -3.784 -23.801 1.00 98.25 87 GLY A CA 1
ATOM 622 C C . GLY A 1 87 ? 22.868 -4.724 -24.652 1.00 98.25 87 GLY A C 1
ATOM 623 O O . GLY A 1 87 ? 23.870 -4.280 -25.202 1.00 98.25 87 GLY A O 1
ATOM 624 N N . ASN A 1 88 ? 22.486 -5.998 -24.816 1.00 98.25 88 ASN A N 1
ATOM 625 C CA . ASN A 1 88 ? 23.172 -6.919 -25.733 1.00 98.25 88 ASN A CA 1
ATOM 626 C C . ASN A 1 88 ? 22.847 -6.655 -27.213 1.00 98.25 88 ASN A C 1
ATOM 628 O O . ASN A 1 88 ? 23.586 -7.100 -28.086 1.00 98.25 88 ASN A O 1
ATOM 632 N N . VAL A 1 89 ? 21.744 -5.960 -27.509 1.00 97.94 89 VAL A N 1
ATOM 633 C CA . VAL A 1 89 ? 21.270 -5.708 -28.883 1.00 97.94 89 VAL A CA 1
ATOM 634 C C . VAL A 1 89 ? 21.186 -4.220 -29.235 1.00 97.94 89 VAL A C 1
ATOM 636 O O . VAL A 1 89 ? 20.971 -3.876 -30.394 1.00 97.94 89 VAL A O 1
ATOM 639 N N . MET A 1 90 ? 21.358 -3.321 -28.262 1.00 98.00 90 MET A N 1
ATOM 640 C CA . MET A 1 90 ? 21.386 -1.869 -28.463 1.00 98.00 90 MET A CA 1
ATOM 641 C C . MET A 1 90 ? 22.276 -1.170 -27.429 1.00 98.00 90 MET A C 1
ATOM 643 O O . MET A 1 90 ? 22.696 -1.767 -26.444 1.00 98.00 90 MET A O 1
ATOM 647 N N . ASN A 1 91 ? 22.536 0.126 -27.619 1.00 98.12 91 ASN A N 1
ATOM 648 C CA . ASN A 1 91 ? 23.267 0.920 -26.631 1.00 98.12 91 ASN A CA 1
ATOM 649 C C . ASN A 1 91 ? 22.535 0.935 -25.273 1.00 98.12 91 ASN A C 1
ATOM 651 O O . ASN A 1 91 ? 21.323 1.159 -25.204 1.00 98.12 91 ASN A O 1
ATOM 655 N N . LEU A 1 92 ? 23.299 0.756 -24.194 1.00 97.94 92 LEU A N 1
ATOM 656 C CA . LEU A 1 92 ? 22.780 0.633 -22.832 1.00 97.94 92 LEU A CA 1
ATOM 657 C C . LEU A 1 92 ? 21.961 1.855 -22.372 1.00 97.94 92 LEU A C 1
ATOM 659 O O . LEU A 1 92 ? 20.989 1.691 -21.639 1.00 97.94 92 LEU A O 1
ATOM 663 N N . ALA A 1 93 ? 22.299 3.067 -22.827 1.00 98.12 93 ALA A N 1
ATOM 664 C CA . ALA A 1 93 ? 21.546 4.277 -22.497 1.00 98.12 93 ALA A CA 1
ATOM 665 C C . ALA A 1 93 ? 20.136 4.258 -23.108 1.00 98.12 93 ALA A C 1
ATOM 667 O O . ALA A 1 93 ? 19.171 4.619 -22.437 1.00 98.12 93 ALA A O 1
ATOM 668 N N . TRP A 1 94 ? 19.995 3.780 -24.350 1.00 98.31 94 TRP A N 1
ATOM 669 C CA . TRP A 1 94 ? 18.686 3.630 -24.993 1.00 98.31 94 TRP A CA 1
ATOM 670 C C . TRP A 1 94 ? 17.857 2.523 -24.336 1.00 98.31 94 TRP A C 1
ATOM 672 O O . TRP A 1 94 ? 16.670 2.724 -24.085 1.00 98.31 94 TRP A O 1
ATOM 682 N N . ALA A 1 95 ? 18.485 1.405 -23.962 1.00 98.44 95 ALA A N 1
ATOM 683 C CA . ALA A 1 95 ? 17.831 0.354 -23.182 1.00 98.44 95 ALA A CA 1
ATOM 684 C C . ALA A 1 95 ? 17.294 0.885 -21.838 1.00 98.44 95 ALA A C 1
ATOM 686 O O . ALA A 1 95 ? 16.124 0.680 -21.505 1.00 98.44 95 ALA A O 1
ATOM 687 N N . ALA A 1 96 ? 18.121 1.623 -21.089 1.00 98.31 96 ALA A N 1
ATOM 688 C CA . ALA A 1 96 ? 17.727 2.245 -19.826 1.00 98.31 96 ALA A CA 1
ATOM 689 C C . ALA A 1 96 ? 16.592 3.265 -20.004 1.00 98.31 96 ALA A C 1
ATOM 691 O O . ALA A 1 96 ? 15.658 3.293 -19.197 1.00 98.31 96 ALA A O 1
ATOM 692 N N . LEU A 1 97 ? 16.628 4.068 -21.073 1.00 98.56 97 LEU A N 1
ATOM 693 C CA . LEU A 1 97 ? 15.583 5.045 -21.372 1.00 98.56 97 LEU A CA 1
ATOM 694 C C . LEU A 1 97 ? 14.234 4.373 -21.660 1.00 98.56 97 LEU A C 1
ATOM 696 O O . LEU A 1 97 ? 13.213 4.828 -21.147 1.00 98.56 97 LEU A O 1
ATOM 700 N N . ILE A 1 98 ? 14.221 3.270 -22.417 1.00 98.44 98 ILE A N 1
ATOM 701 C CA . ILE A 1 98 ? 12.998 2.505 -22.707 1.00 98.44 98 ILE A CA 1
ATOM 702 C C . ILE A 1 98 ? 12.377 1.972 -21.413 1.00 98.44 98 ILE A C 1
ATOM 704 O O . ILE A 1 98 ? 11.191 2.183 -21.163 1.00 98.44 98 ILE A O 1
ATOM 708 N N . VAL A 1 99 ? 13.172 1.324 -20.558 1.00 98.38 99 VAL A N 1
ATOM 709 C CA . VAL A 1 99 ? 12.672 0.774 -19.286 1.00 98.38 99 VAL A CA 1
ATOM 710 C C . VAL A 1 99 ? 12.194 1.889 -18.350 1.00 98.38 99 VAL A C 1
ATOM 712 O O . VAL A 1 99 ? 11.156 1.754 -17.702 1.00 98.38 99 VAL A O 1
ATOM 715 N N . THR A 1 100 ? 12.884 3.032 -18.335 1.00 98.31 100 THR A N 1
ATOM 716 C CA . THR A 1 100 ? 12.456 4.222 -17.585 1.00 98.31 100 THR A CA 1
ATOM 717 C C . THR A 1 100 ? 11.114 4.753 -18.089 1.00 98.31 100 THR A C 1
ATOM 719 O O . THR A 1 100 ? 10.228 5.043 -17.287 1.00 98.31 100 THR A O 1
ATOM 722 N N . ALA A 1 101 ? 10.926 4.841 -19.408 1.00 98.50 101 ALA A N 1
ATOM 723 C CA . ALA A 1 101 ? 9.669 5.281 -20.004 1.00 98.50 101 ALA A CA 1
ATOM 724 C C . ALA A 1 101 ? 8.507 4.335 -19.653 1.00 98.50 101 ALA A C 1
ATOM 726 O O . ALA A 1 101 ? 7.418 4.807 -19.321 1.00 98.50 101 ALA A O 1
ATOM 727 N N . LEU A 1 102 ? 8.740 3.016 -19.640 1.00 98.31 102 LEU A N 1
ATOM 728 C CA . LEU A 1 102 ? 7.742 2.031 -19.205 1.00 98.31 102 LEU A CA 1
ATOM 729 C C . LEU A 1 102 ? 7.290 2.281 -17.7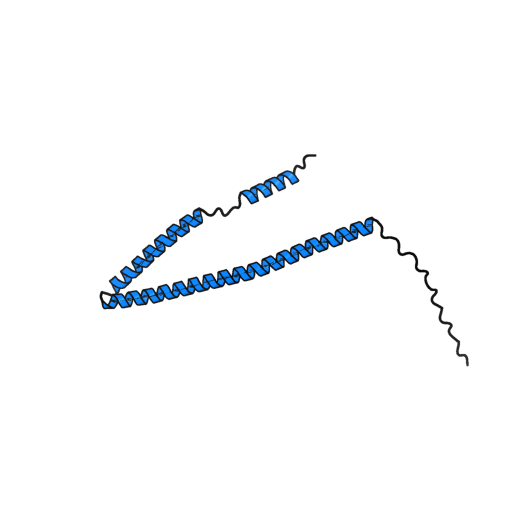57 1.00 98.31 102 LEU A C 1
ATOM 731 O O . LEU A 1 102 ? 6.087 2.328 -17.486 1.00 98.31 102 LEU A O 1
ATOM 735 N N . TRP A 1 103 ? 8.229 2.516 -16.837 1.00 98.00 103 TRP A N 1
ATOM 736 C CA . TRP A 1 103 ? 7.898 2.848 -15.448 1.00 98.00 103 TRP A CA 1
ATOM 737 C C . TRP A 1 103 ? 7.219 4.205 -15.294 1.00 98.00 103 TRP A C 1
ATOM 739 O O . TRP A 1 103 ? 6.305 4.329 -14.480 1.00 98.00 103 TRP A O 1
ATOM 749 N N . ALA A 1 104 ? 7.608 5.207 -16.084 1.00 98.38 104 ALA A N 1
ATOM 750 C CA . ALA A 1 104 ? 6.955 6.512 -16.079 1.00 98.38 104 ALA A CA 1
ATOM 751 C C . ALA A 1 104 ? 5.479 6.404 -16.493 1.00 98.38 104 ALA A C 1
ATOM 753 O O . ALA A 1 104 ? 4.611 6.989 -15.843 1.00 98.38 104 ALA A O 1
ATOM 754 N N . VAL A 1 105 ? 5.172 5.602 -17.520 1.00 98.50 105 VAL A N 1
ATOM 755 C CA . VAL A 1 105 ? 3.790 5.328 -17.941 1.00 98.50 105 VAL A CA 1
ATOM 756 C C . VAL A 1 105 ? 3.028 4.576 -16.851 1.00 98.50 105 VAL A C 1
ATOM 758 O O . VAL A 1 105 ? 1.946 5.014 -16.453 1.00 98.50 105 VAL A O 1
ATOM 761 N N . ALA A 1 106 ? 3.592 3.486 -16.321 1.00 97.50 106 ALA A N 1
ATOM 762 C CA . ALA A 1 106 ? 2.959 2.711 -15.254 1.00 97.50 106 ALA A CA 1
ATOM 763 C C . ALA A 1 106 ? 2.668 3.579 -14.014 1.00 97.50 106 ALA A C 1
ATOM 765 O O . ALA A 1 106 ? 1.549 3.577 -13.493 1.00 97.50 106 ALA A O 1
ATOM 766 N N . GLY A 1 107 ? 3.646 4.382 -13.587 1.00 97.25 107 GLY A N 1
ATOM 767 C CA . GLY A 1 107 ? 3.520 5.329 -12.482 1.00 97.25 107 GLY A CA 1
ATOM 768 C C . GLY A 1 107 ? 2.473 6.409 -12.750 1.00 97.25 107 GLY A C 1
ATOM 769 O O . GLY A 1 107 ? 1.642 6.681 -11.885 1.00 97.25 107 GLY A O 1
ATOM 770 N N . GLY A 1 108 ? 2.443 6.975 -13.958 1.00 98.19 108 GLY A N 1
ATOM 771 C CA . GLY A 1 108 ? 1.434 7.954 -14.366 1.00 98.19 108 GLY A CA 1
ATOM 772 C C . GLY A 1 108 ? 0.006 7.398 -14.311 1.00 98.19 108 GLY A C 1
ATOM 773 O O . GLY A 1 108 ? -0.899 8.060 -13.793 1.00 98.19 108 GLY A O 1
ATOM 774 N N . VAL A 1 109 ? -0.199 6.161 -14.776 1.00 98.25 109 VAL A N 1
ATOM 775 C CA . VAL A 1 109 ? -1.498 5.471 -14.705 1.00 98.25 109 VAL A CA 1
ATOM 776 C C . VAL A 1 109 ? -1.905 5.220 -13.253 1.00 98.25 109 VAL A C 1
ATOM 778 O O . VAL A 1 109 ? -3.015 5.589 -12.862 1.00 98.25 109 VAL A O 1
ATOM 781 N N . LEU A 1 110 ? -1.010 4.645 -12.442 1.00 96.75 110 LEU A N 1
ATOM 782 C CA . LEU A 1 110 ? -1.261 4.367 -11.023 1.00 96.75 110 LEU A CA 1
ATOM 783 C C . LEU A 1 110 ? -1.590 5.644 -10.246 1.00 96.75 110 LEU A C 1
ATOM 785 O O . LEU A 1 110 ? -2.565 5.677 -9.495 1.00 96.75 110 LEU A O 1
ATOM 789 N N . TYR A 1 111 ? -0.831 6.714 -10.473 1.00 97.38 111 TYR A N 1
ATOM 790 C CA . TYR A 1 111 ? -1.063 8.017 -9.862 1.00 97.38 111 TYR A CA 1
ATOM 791 C C . TYR A 1 111 ? -2.433 8.591 -10.232 1.00 97.38 111 TYR A C 1
ATOM 793 O O . TYR A 1 111 ? -3.191 9.018 -9.360 1.00 97.38 111 TYR A O 1
ATOM 801 N N . SER A 1 112 ? -2.778 8.573 -11.522 1.00 97.75 112 SER A N 1
ATOM 802 C CA . SER A 1 112 ? -4.067 9.056 -12.023 1.00 97.75 112 SER A CA 1
ATOM 803 C C . SER A 1 112 ? -5.236 8.266 -11.433 1.00 97.75 112 SER A C 1
ATOM 805 O O . SER A 1 112 ? -6.185 8.855 -10.908 1.00 97.75 112 SER A O 1
ATOM 807 N N . ALA A 1 113 ? -5.156 6.933 -11.459 1.00 97.06 113 ALA A N 1
ATOM 808 C CA . ALA A 1 113 ? -6.184 6.055 -10.912 1.00 97.06 113 ALA A CA 1
ATOM 809 C C . ALA A 1 113 ? -6.324 6.216 -9.390 1.00 97.06 113 ALA A C 1
ATOM 811 O O . ALA A 1 113 ? -7.438 6.369 -8.888 1.00 97.06 113 ALA A O 1
ATOM 812 N N . GLY A 1 114 ? -5.205 6.246 -8.661 1.00 95.38 114 GLY A N 1
ATOM 813 C CA . GLY A 1 114 ? -5.180 6.445 -7.212 1.00 95.38 114 GLY A CA 1
ATOM 814 C C . GLY A 1 114 ? -5.770 7.793 -6.809 1.00 95.38 114 GLY A C 1
ATOM 815 O O . GLY A 1 114 ? -6.658 7.854 -5.963 1.00 95.38 114 GLY A O 1
ATOM 816 N N . ARG A 1 115 ? -5.369 8.874 -7.488 1.00 95.75 115 ARG A N 1
ATOM 817 C CA . ARG A 1 115 ? -5.918 10.219 -7.269 1.00 95.75 115 ARG A CA 1
ATOM 818 C C . ARG A 1 115 ? -7.428 10.274 -7.517 1.00 95.75 115 ARG A C 1
ATOM 820 O O . ARG A 1 115 ? -8.137 10.911 -6.743 1.00 95.75 115 ARG A O 1
ATOM 827 N N . LYS A 1 116 ? -7.930 9.621 -8.572 1.00 94.44 116 LYS A N 1
ATOM 828 C CA . LYS A 1 116 ? -9.375 9.538 -8.853 1.00 94.44 116 LYS A CA 1
ATOM 829 C C . LYS A 1 116 ? -10.124 8.807 -7.739 1.00 94.44 116 LYS A C 1
ATOM 831 O O . LYS A 1 116 ? -11.142 9.309 -7.279 1.00 94.44 116 LYS A O 1
ATOM 836 N N . ARG A 1 117 ? -9.602 7.665 -7.280 1.00 93.75 117 ARG A N 1
ATOM 837 C CA . ARG A 1 117 ? -10.208 6.886 -6.190 1.00 93.75 117 ARG A CA 1
ATOM 838 C C . ARG A 1 117 ? -10.224 7.662 -4.879 1.00 93.75 117 ARG A C 1
ATOM 840 O O . ARG A 1 117 ? -11.265 7.719 -4.244 1.00 93.75 117 ARG A O 1
ATOM 847 N N . LEU A 1 118 ? -9.123 8.323 -4.518 1.00 91.75 118 LEU A N 1
ATOM 848 C CA . LEU A 1 118 ? -9.055 9.141 -3.302 1.00 91.75 118 LEU A CA 1
ATOM 849 C C . LEU A 1 118 ? -10.084 10.274 -3.299 1.00 91.75 118 LEU A C 1
ATOM 851 O O . LEU A 1 118 ? -10.702 10.525 -2.274 1.00 91.75 118 LEU A O 1
ATOM 855 N N . ARG A 1 119 ? -10.318 10.923 -4.445 1.00 89.44 119 ARG A N 1
ATOM 856 C CA . ARG A 1 119 ? -11.354 11.963 -4.565 1.00 89.44 119 ARG A CA 1
ATOM 857 C C . ARG A 1 119 ? -12.780 11.435 -4.391 1.00 89.44 119 ARG A C 1
ATOM 859 O O . ARG A 1 119 ? -13.661 12.224 -4.085 1.00 89.44 119 ARG A O 1
ATOM 866 N N . ALA A 1 120 ? -13.007 10.142 -4.613 1.00 86.19 120 ALA A N 1
ATOM 867 C CA . ALA A 1 120 ? -14.315 9.512 -4.460 1.00 86.19 120 ALA A CA 1
ATOM 868 C C . ALA A 1 120 ? -14.578 8.997 -3.032 1.00 86.19 120 ALA A C 1
ATOM 870 O O . ALA A 1 120 ? -15.696 8.589 -2.732 1.00 86.19 120 ALA A O 1
ATOM 871 N N . VAL A 1 121 ? -13.572 8.996 -2.148 1.00 87.00 121 VAL A N 1
ATOM 872 C CA . VAL A 1 121 ? -13.741 8.568 -0.755 1.00 87.00 121 VAL A CA 1
ATOM 873 C C . VAL A 1 121 ? -14.259 9.741 0.077 1.00 87.00 121 VAL A C 1
ATOM 875 O O . VAL A 1 121 ? -13.531 10.700 0.327 1.00 87.00 121 VAL A O 1
ATOM 878 N N . ASN A 1 122 ? -15.499 9.642 0.559 1.00 74.38 122 ASN A N 1
ATOM 879 C CA . ASN A 1 122 ? -16.029 10.554 1.571 1.00 74.38 122 ASN A CA 1
ATOM 880 C C . ASN A 1 122 ? -15.556 10.099 2.959 1.00 74.38 122 ASN A C 1
ATOM 882 O O . ASN A 1 122 ? -16.096 9.164 3.542 1.00 74.38 122 ASN A O 1
ATOM 886 N N . LEU A 1 123 ? -14.517 10.755 3.485 1.00 70.62 123 LEU A N 1
ATOM 887 C CA . LEU A 1 123 ? -13.920 10.429 4.791 1.00 70.62 123 LEU A CA 1
ATOM 888 C C . LEU A 1 123 ? -14.807 10.808 5.983 1.00 70.62 123 LEU A C 1
ATOM 890 O O . LEU A 1 123 ? -14.539 10.396 7.110 1.00 70.62 123 LEU A O 1
ATOM 894 N N . LYS A 1 124 ? -15.848 11.609 5.750 1.00 72.00 124 LYS A N 1
ATOM 895 C CA . LYS A 1 124 ? -16.797 12.007 6.779 1.00 72.00 124 LYS A CA 1
ATOM 896 C C . LYS A 1 124 ? -18.052 11.143 6.633 1.00 72.00 124 LYS A C 1
ATOM 898 O O . LYS A 1 124 ? -18.725 11.262 5.611 1.00 72.00 124 LYS A O 1
ATOM 903 N N . PRO A 1 125 ? -18.384 10.283 7.610 1.00 72.12 125 PRO A N 1
ATOM 904 C CA . PRO A 1 125 ? -19.646 9.554 7.601 1.00 72.12 125 PRO A CA 1
ATOM 905 C C . PRO A 1 125 ? -20.772 10.539 7.939 1.00 72.12 125 PRO A C 1
ATOM 907 O O . PRO A 1 125 ? -21.149 10.702 9.097 1.00 72.12 125 PRO A O 1
ATOM 910 N N . GLU A 1 126 ? -21.244 11.271 6.927 1.00 79.06 126 GLU A N 1
ATOM 911 C CA 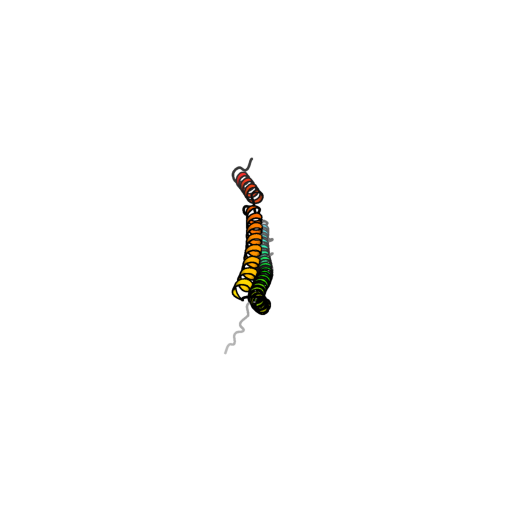. GLU A 1 126 ? -22.195 12.376 7.100 1.00 79.06 126 GLU A CA 1
ATOM 912 C C . GLU A 1 126 ? -23.487 11.913 7.767 1.00 79.06 126 GLU A C 1
ATOM 914 O O . GLU A 1 126 ? -23.923 12.556 8.716 1.00 79.06 126 GLU A O 1
ATOM 919 N N . GLN A 1 127 ? -24.002 10.744 7.374 1.00 77.19 127 GLN A N 1
ATOM 920 C CA . GLN A 1 127 ? -25.198 10.152 7.975 1.00 77.19 127 GLN A CA 1
ATOM 921 C C . GLN A 1 127 ? -25.010 9.855 9.466 1.00 77.19 127 GLN A C 1
ATOM 923 O O . GLN A 1 127 ? -25.831 10.260 10.276 1.00 77.19 127 GLN A O 1
ATOM 928 N N . THR A 1 128 ? -23.896 9.230 9.863 1.00 81.00 128 THR A N 1
ATOM 929 C CA . THR A 1 128 ? -23.623 8.939 11.281 1.00 81.00 128 THR A CA 1
ATOM 930 C C . THR A 1 128 ? -23.483 10.220 12.101 1.00 81.00 128 THR A C 1
ATOM 932 O O . THR A 1 128 ? -23.976 10.303 13.220 1.00 81.00 128 THR A O 1
ATOM 935 N N . VAL A 1 129 ? -22.828 11.245 11.550 1.00 85.06 129 VAL A N 1
ATOM 936 C CA . VAL A 1 129 ? -22.697 12.543 12.226 1.00 85.06 129 VAL A CA 1
ATOM 937 C C . VAL A 1 129 ? -24.047 13.260 12.325 1.00 85.06 129 VAL A C 1
ATOM 939 O O . VAL A 1 129 ? -24.276 13.972 13.300 1.00 85.06 129 VAL A O 1
ATOM 942 N N . GLU A 1 130 ? -24.924 13.108 11.337 1.00 84.31 130 GLU A N 1
ATOM 943 C CA . GLU A 1 130 ? -26.263 13.698 11.326 1.00 84.31 130 GLU A CA 1
ATOM 944 C C . GLU A 1 130 ? -27.187 13.025 12.344 1.00 84.31 130 GLU A C 1
ATOM 946 O O . GLU A 1 130 ? -27.753 13.728 13.179 1.00 84.31 130 GLU A O 1
ATOM 951 N N .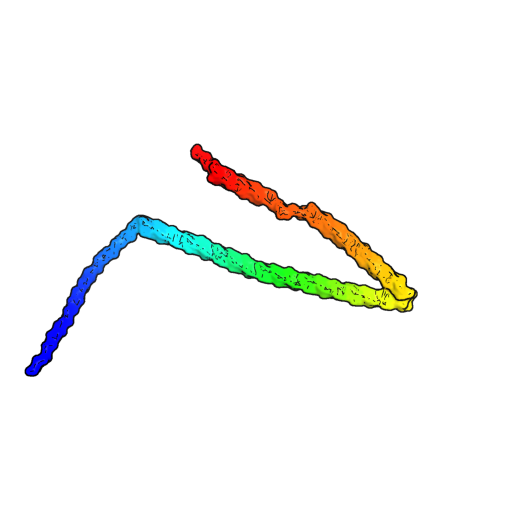 THR A 1 131 ? -27.224 11.690 12.386 1.00 85.44 131 THR A N 1
ATOM 952 C CA . THR A 1 131 ? -27.988 10.936 13.392 1.00 85.44 131 THR A CA 1
ATOM 953 C C . THR A 1 131 ? -27.542 11.288 14.812 1.00 85.44 131 THR A C 1
ATOM 955 O O . THR A 1 131 ? -28.365 11.655 15.641 1.00 85.44 131 THR A O 1
ATOM 958 N N . LEU A 1 132 ? -26.230 11.330 15.084 1.00 88.62 132 LEU A N 1
ATOM 959 C CA . LEU A 1 132 ? -25.723 11.716 16.411 1.00 88.62 132 LEU A CA 1
ATOM 960 C C . LEU A 1 132 ? -26.086 13.158 16.803 1.00 88.62 132 LEU A C 1
ATOM 962 O O . LEU A 1 132 ? -26.247 13.465 17.985 1.00 88.62 132 LEU A O 1
ATOM 966 N N . LYS A 1 133 ? -26.196 14.070 15.829 1.00 85.44 133 LYS A N 1
ATOM 967 C CA . LYS A 1 133 ? -26.655 15.445 16.080 1.00 85.44 133 LYS A CA 1
ATOM 968 C C . LYS A 1 133 ? -28.148 15.495 16.369 1.00 85.44 133 LYS A C 1
ATOM 970 O O . LYS A 1 133 ? -28.555 16.296 17.207 1.00 85.44 133 LYS A O 1
ATOM 975 N N . GLU A 1 134 ? -28.941 14.692 15.671 1.00 85.88 134 GLU A N 1
ATOM 976 C CA . GLU A 1 134 ? -30.382 14.587 15.884 1.00 85.88 134 GLU A CA 1
ATOM 977 C C . GLU A 1 134 ? -30.689 14.001 17.266 1.00 85.88 134 GLU A C 1
ATOM 979 O O . GLU A 1 134 ? -31.435 14.616 18.030 1.00 85.88 134 GLU A O 1
ATOM 984 N N . ASP A 1 135 ? -30.000 12.923 17.646 1.00 86.94 135 ASP A N 1
ATOM 985 C CA . ASP A 1 135 ? -30.104 12.298 18.968 1.00 86.94 135 ASP A CA 1
ATOM 986 C C . ASP A 1 135 ? -29.718 13.281 20.085 1.00 86.94 135 ASP A C 1
ATOM 988 O O . ASP A 1 135 ? -30.434 13.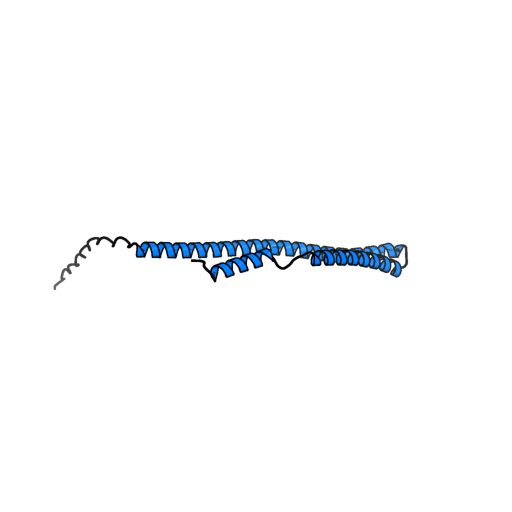454 21.076 1.00 86.94 135 ASP A O 1
ATOM 992 N N . ALA A 1 136 ? -28.613 14.013 19.903 1.00 88.50 136 ALA A N 1
ATOM 993 C CA . ALA A 1 136 ? -28.185 15.040 20.850 1.00 88.50 136 ALA A CA 1
ATOM 994 C C . ALA A 1 136 ? -29.165 16.225 20.933 1.00 88.50 136 ALA A C 1
ATOM 996 O O . ALA A 1 136 ? -29.279 16.862 21.985 1.00 88.50 136 ALA A O 1
ATOM 997 N N . LYS A 1 137 ? -29.862 16.546 19.836 1.00 86.69 137 LYS A N 1
ATOM 998 C CA . LYS A 1 137 ? -30.883 17.601 19.791 1.00 86.69 137 LYS A CA 1
ATOM 999 C C . LYS A 1 137 ? -32.150 17.169 20.530 1.00 86.69 137 LYS A C 1
ATOM 1001 O O . LYS A 1 137 ? -32.675 17.964 21.307 1.00 86.69 137 LYS A O 1
ATOM 1006 N N . TRP A 1 138 ? -32.587 15.923 20.351 1.00 86.00 138 TRP A N 1
ATOM 1007 C CA . TRP A 1 138 ? -33.703 15.329 21.094 1.00 86.00 138 TRP A CA 1
ATOM 1008 C C . TRP A 1 138 ? -33.435 15.294 22.602 1.00 86.00 138 TRP A C 1
ATOM 1010 O O . TRP A 1 138 ? -34.278 15.723 23.385 1.00 86.00 138 TRP A O 1
ATOM 1020 N N . ALA A 1 139 ? -32.228 14.900 23.019 1.00 85.69 139 ALA A N 1
ATOM 1021 C CA . ALA A 1 139 ? -31.845 14.870 24.434 1.00 85.69 139 ALA A CA 1
ATOM 1022 C C . ALA A 1 139 ? -31.837 16.258 25.112 1.00 85.69 139 ALA A C 1
ATOM 1024 O O . ALA A 1 139 ? -31.995 16.356 26.328 1.00 85.69 139 ALA A O 1
ATOM 1025 N N . ARG A 1 140 ? -31.654 17.344 24.346 1.00 81.19 140 ARG A N 1
ATOM 1026 C CA . ARG A 1 140 ? -31.690 18.731 24.855 1.00 81.19 140 ARG A CA 1
ATOM 1027 C C . ARG A 1 140 ? -33.091 19.339 24.890 1.00 81.19 140 ARG A C 1
ATOM 1029 O O . ARG A 1 140 ? -33.300 20.302 25.625 1.00 81.19 140 ARG A O 1
ATOM 1036 N N . HIS A 1 141 ? -34.028 18.801 24.114 1.00 75.25 141 HIS A N 1
ATOM 1037 C CA . HIS A 1 141 ? -35.417 19.253 24.069 1.00 75.25 141 HIS A CA 1
ATOM 1038 C C . HIS A 1 141 ? -36.367 18.056 24.193 1.00 75.25 141 HIS A C 1
ATOM 1040 O O . HIS A 1 141 ? -37.054 17.729 23.222 1.00 75.25 141 HIS A O 1
ATOM 1046 N N . PRO A 1 142 ? -36.410 17.391 25.365 1.00 70.69 142 PRO A N 1
ATOM 1047 C CA . PRO A 1 142 ? -37.398 16.355 25.609 1.00 70.69 142 PRO A CA 1
ATOM 1048 C C . PRO A 1 142 ? -38.779 17.011 25.533 1.00 70.69 142 PRO A C 1
ATOM 1050 O O . PRO A 1 142 ? -39.120 17.860 26.355 1.00 70.69 142 PRO A O 1
ATOM 1053 N N . THR A 1 143 ? -39.537 16.691 24.488 1.00 68.81 143 THR A N 1
ATOM 1054 C CA . THR A 1 143 ? -40.925 17.138 24.374 1.00 68.81 143 THR A CA 1
ATOM 1055 C C . THR A 1 143 ? -41.733 16.392 25.433 1.00 68.81 143 THR A C 1
ATOM 1057 O O . THR A 1 143 ? -41.791 15.165 25.419 1.00 68.81 143 THR A O 1
ATOM 1060 N N . SER A 1 144 ? -42.244 17.142 26.414 1.00 56.34 144 SER A N 1
ATOM 1061 C CA . SER A 1 144 ? -43.156 16.678 27.468 1.00 56.34 144 SER A CA 1
ATOM 1062 C C . SER A 1 144 ? -44.580 16.538 26.953 1.00 56.34 144 SER A C 1
ATOM 1064 O O . SER A 1 144 ? -45.002 17.494 26.258 1.00 56.34 144 SER A O 1
#

Secondary structure (DSSP, 8-state):
------------------PPPPPHHHHHHHHHHHHHHHHHHHHHHHHHHHHHHHHHHHHHHHHHHHHHHHHHHHHHHHHHHHHHHHHTTS-HHHHHHHHHHHHHHHHHHHHHHHHHHHHH---S-HHHHHHHHHHHHHHHS---

pLDDT: mean 88.37, std 13.28, range [50.5, 98.69]